Protein AF-A0A0F9S281-F1 (afdb_monomer_lite)

Structure (mmCIF, N/CA/C/O backbone):
data_AF-A0A0F9S281-F1
#
_entry.id   AF-A0A0F9S281-F1
#
loop_
_atom_site.group_PDB
_atom_site.id
_atom_site.type_symbol
_atom_site.label_atom_id
_atom_site.label_alt_id
_atom_site.label_comp_id
_atom_site.label_asym_id
_atom_site.label_entity_id
_atom_site.label_seq_id
_atom_site.pdbx_PDB_ins_code
_atom_site.Cartn_x
_atom_site.Cartn_y
_atom_site.Cartn_z
_atom_site.occupancy
_atom_site.B_iso_or_equiv
_atom_site.auth_seq_id
_atom_site.auth_comp_id
_atom_site.auth_asym_id
_atom_site.auth_atom_id
_atom_site.pdbx_PDB_model_num
ATOM 1 N N . MET A 1 1 ? 4.072 7.788 2.430 1.00 62.75 1 MET A N 1
ATOM 2 C CA . MET A 1 1 ? 2.709 8.345 2.639 1.00 62.75 1 MET A CA 1
ATOM 3 C C . MET A 1 1 ? 1.851 7.514 3.593 1.00 62.75 1 MET A C 1
ATOM 5 O O . MET A 1 1 ? 1.178 8.119 4.410 1.00 62.75 1 MET A O 1
ATOM 9 N N . LEU A 1 2 ? 1.876 6.175 3.544 1.00 68.31 2 LEU A N 1
ATOM 10 C CA . LEU A 1 2 ? 1.042 5.333 4.421 1.00 68.31 2 LEU A CA 1
ATOM 11 C C . LEU A 1 2 ? 1.441 5.379 5.905 1.00 68.31 2 LEU A C 1
ATOM 13 O O . LEU A 1 2 ? 0.570 5.580 6.741 1.00 68.31 2 LEU A O 1
ATOM 17 N N . LEU A 1 3 ? 2.740 5.307 6.223 1.00 65.38 3 LEU A N 1
ATOM 18 C CA . LEU A 1 3 ? 3.230 5.458 7.604 1.00 65.38 3 LEU A CA 1
ATOM 19 C C . LEU A 1 3 ? 2.902 6.841 8.183 1.00 65.38 3 LEU A C 1
ATOM 21 O O . LEU A 1 3 ? 2.386 6.941 9.286 1.00 65.38 3 LEU A O 1
ATOM 25 N N . ASN A 1 4 ? 3.112 7.910 7.408 1.00 68.75 4 ASN A N 1
ATOM 26 C CA . ASN A 1 4 ? 2.783 9.269 7.851 1.00 68.75 4 ASN A CA 1
ATOM 27 C C . ASN A 1 4 ? 1.275 9.458 8.069 1.00 68.75 4 ASN A C 1
ATOM 29 O O . ASN A 1 4 ? 0.877 10.204 8.957 1.00 68.75 4 ASN A O 1
ATOM 33 N N . LYS A 1 5 ? 0.434 8.803 7.259 1.00 70.50 5 LYS A N 1
ATOM 34 C CA . LYS A 1 5 ? -1.020 8.842 7.432 1.00 70.50 5 LYS A CA 1
ATOM 35 C C . LYS A 1 5 ? -1.456 8.058 8.670 1.00 70.50 5 LYS A C 1
ATOM 37 O O . LYS A 1 5 ? -2.235 8.594 9.443 1.00 70.50 5 LYS A O 1
ATOM 42 N N . GLU A 1 6 ? -0.922 6.856 8.894 1.00 74.12 6 GLU A N 1
ATOM 43 C CA . GLU A 1 6 ? -1.193 6.071 10.111 1.00 74.12 6 GLU A CA 1
ATOM 44 C C . GLU A 1 6 ? -0.750 6.825 11.372 1.00 74.12 6 GLU A C 1
ATOM 46 O O . GLU A 1 6 ? -1.497 6.907 12.345 1.00 74.12 6 GLU A O 1
ATOM 51 N N . TYR A 1 7 ? 0.405 7.486 11.315 1.00 69.44 7 TYR A N 1
ATOM 52 C CA . TYR A 1 7 ? 0.875 8.357 12.384 1.00 69.44 7 TYR A CA 1
ATOM 53 C C . TYR A 1 7 ? -0.089 9.528 12.646 1.00 69.44 7 TYR A C 1
ATOM 55 O O . TYR A 1 7 ? -0.473 9.783 13.782 1.00 69.44 7 TYR A O 1
ATOM 63 N N . LEU A 1 8 ? -0.551 10.221 11.602 1.00 77.62 8 LEU A N 1
ATOM 64 C CA . LEU A 1 8 ? -1.510 11.322 11.757 1.00 77.62 8 LEU A CA 1
ATOM 65 C C . LEU A 1 8 ? -2.881 10.854 12.261 1.00 77.62 8 LEU A C 1
ATOM 67 O O . LEU A 1 8 ? -3.506 11.546 13.064 1.00 77.62 8 LEU A O 1
ATOM 71 N N . ASP A 1 9 ? -3.356 9.702 11.796 1.00 77.81 9 ASP A N 1
ATOM 72 C CA . ASP A 1 9 ? -4.646 9.146 12.200 1.00 77.81 9 ASP A CA 1
ATOM 73 C C . ASP A 1 9 ? -4.594 8.630 13.645 1.00 77.81 9 ASP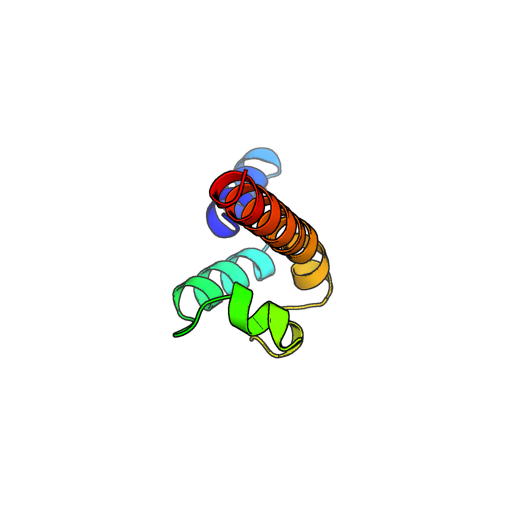 A C 1
ATOM 75 O O . ASP A 1 9 ? -5.545 8.847 14.401 1.00 77.81 9 ASP A O 1
ATOM 79 N N . SER A 1 10 ? -3.472 8.046 14.075 1.00 77.31 10 SER A N 1
ATOM 80 C CA . SER A 1 10 ? -3.276 7.646 15.473 1.00 77.31 10 SER A CA 1
ATOM 81 C C . SER A 1 10 ? -3.201 8.846 16.416 1.00 77.31 10 SER A C 1
ATOM 83 O O . SER A 1 10 ? -3.847 8.819 17.462 1.00 77.31 10 SER A O 1
ATOM 85 N N . LEU A 1 11 ? -2.542 9.942 16.021 1.00 74.44 11 LEU A N 1
ATOM 86 C CA . LEU A 1 11 ? -2.547 11.193 16.792 1.00 74.44 11 LEU A CA 1
ATOM 87 C C . LEU A 1 11 ? -3.949 11.806 16.926 1.00 74.44 11 LEU A C 1
ATOM 89 O O . LEU A 1 11 ? -4.275 12.374 17.965 1.00 74.44 11 LEU A O 1
ATOM 93 N N . LYS A 1 12 ? -4.783 11.709 15.885 1.00 80.06 12 LYS A N 1
ATOM 94 C CA . LYS A 1 12 ? -6.134 12.296 15.880 1.00 80.06 12 LYS A CA 1
ATOM 95 C C . LYS A 1 12 ? -7.175 11.448 16.598 1.00 80.06 12 LYS A C 1
ATOM 97 O O . LYS A 1 12 ? -8.101 11.993 17.188 1.00 80.06 12 LYS A O 1
ATOM 102 N N . THR A 1 13 ? -7.076 10.128 16.486 1.00 81.12 13 THR A N 1
ATOM 103 C CA . THR A 1 13 ? -8.140 9.207 16.917 1.00 81.12 13 THR A CA 1
ATOM 104 C C . THR A 1 13 ? -7.751 8.347 18.116 1.00 81.12 13 THR A C 1
ATOM 106 O O . THR A 1 13 ? -8.607 7.652 18.663 1.00 81.12 13 THR A O 1
ATOM 109 N N . GLY A 1 14 ? -6.472 8.346 18.504 1.00 78.44 14 GLY A N 1
ATOM 110 C CA . GLY A 1 14 ? -5.911 7.446 19.515 1.00 78.44 14 GLY A CA 1
ATOM 111 C C . GLY A 1 14 ? -5.886 5.971 19.092 1.00 78.44 14 GLY A C 1
ATOM 112 O O . GLY A 1 14 ? -5.520 5.111 19.890 1.00 78.44 14 GLY A O 1
ATOM 113 N N . LYS A 1 15 ? -6.301 5.647 17.859 1.00 74.38 15 LYS A N 1
ATOM 114 C CA . LYS A 1 15 ? -6.396 4.277 17.348 1.00 74.38 15 LYS A CA 1
ATOM 115 C C . LYS A 1 15 ? -5.296 4.017 16.329 1.00 74.38 15 LYS A C 1
ATOM 117 O O . LYS A 1 15 ? -5.130 4.767 15.373 1.00 74.38 15 LYS A O 1
ATOM 122 N N . HIS A 1 16 ? -4.590 2.906 16.515 1.00 73.88 16 HIS A N 1
ATOM 123 C CA . HIS A 1 16 ? -3.552 2.450 15.597 1.00 73.88 16 HIS A CA 1
ATOM 124 C C . HIS A 1 16 ? -4.101 1.450 14.588 1.00 73.88 16 HIS A C 1
ATOM 126 O O . HIS A 1 16 ? -4.776 0.485 14.963 1.00 73.88 16 HIS A O 1
ATOM 132 N N . ASN A 1 17 ? -3.739 1.623 13.317 1.00 77.06 17 ASN A N 1
ATOM 133 C CA . ASN A 1 17 ? -4.013 0.631 12.284 1.00 77.06 17 ASN A CA 1
ATOM 134 C C . ASN A 1 17 ? -2.732 -0.146 11.967 1.00 77.06 17 ASN A C 1
ATOM 136 O O . ASN A 1 17 ? -1.960 0.210 11.075 1.00 77.06 17 ASN A O 1
ATOM 140 N N . ARG A 1 18 ? -2.531 -1.260 12.685 1.00 78.81 18 ARG A N 1
ATOM 141 C CA . ARG A 1 18 ? -1.360 -2.135 12.500 1.00 78.81 18 ARG A CA 1
ATOM 142 C C . ARG A 1 18 ? -1.216 -2.621 11.058 1.00 78.81 18 ARG A C 1
ATOM 144 O O . ARG A 1 18 ? -0.093 -2.817 10.606 1.00 78.81 18 ARG A O 1
ATOM 151 N N . ASN A 1 19 ? -2.320 -2.790 10.327 1.00 79.31 19 ASN A N 1
ATOM 152 C CA . ASN A 1 19 ? -2.261 -3.245 8.943 1.00 79.31 19 ASN A CA 1
ATOM 153 C C . ASN A 1 19 ? -1.609 -2.185 8.037 1.00 79.31 19 ASN A C 1
ATOM 155 O O . ASN A 1 19 ? -0.696 -2.504 7.281 1.00 79.31 19 ASN A O 1
ATOM 159 N N . MET A 1 20 ? -1.979 -0.907 8.181 1.00 76.31 20 MET A N 1
ATOM 160 C CA . MET A 1 20 ? -1.346 0.194 7.436 1.00 76.31 20 MET A CA 1
ATOM 161 C C . MET A 1 20 ? 0.145 0.360 7.757 1.00 76.31 20 MET A C 1
ATOM 163 O O . MET A 1 20 ? 0.933 0.672 6.862 1.00 76.31 20 MET A O 1
ATOM 167 N N . MET A 1 21 ? 0.541 0.119 9.008 1.00 77.94 21 MET A N 1
ATOM 168 C CA . MET A 1 21 ? 1.945 0.160 9.420 1.00 77.94 21 MET A CA 1
ATOM 169 C C . MET A 1 21 ? 2.769 -0.928 8.719 1.00 77.94 21 MET A C 1
ATOM 171 O O . MET A 1 21 ? 3.782 -0.625 8.089 1.00 77.94 21 MET A O 1
ATOM 175 N N . TRP A 1 22 ? 2.300 -2.179 8.751 1.00 77.25 22 TRP A N 1
ATOM 176 C CA . TRP A 1 22 ? 2.967 -3.300 8.081 1.00 77.25 22 TRP A CA 1
ATOM 177 C C . TRP A 1 22 ? 3.029 -3.136 6.566 1.00 77.25 22 TRP A C 1
ATOM 179 O O . TRP A 1 22 ? 4.055 -3.431 5.961 1.00 77.25 22 TRP A O 1
ATOM 189 N N . VAL A 1 23 ? 1.969 -2.615 5.951 1.00 81.12 23 VAL A N 1
ATOM 190 C CA . VAL A 1 23 ? 1.972 -2.248 4.529 1.00 81.12 23 VAL A CA 1
ATOM 191 C C . VAL A 1 23 ? 3.053 -1.212 4.248 1.00 81.12 23 VAL A C 1
ATOM 193 O O . VAL A 1 23 ? 3.822 -1.371 3.307 1.00 81.12 23 VAL A O 1
ATOM 196 N N . GLY A 1 24 ? 3.130 -0.154 5.055 1.00 79.06 24 GLY A N 1
ATOM 197 C CA . GLY A 1 24 ? 4.126 0.896 4.886 1.00 79.06 24 GLY A CA 1
ATOM 198 C C . GLY A 1 24 ? 5.564 0.384 4.991 1.00 79.06 24 GLY A C 1
ATOM 199 O O . GLY A 1 24 ? 6.401 0.761 4.175 1.00 79.06 24 GLY A O 1
ATOM 200 N N . LEU A 1 25 ? 5.833 -0.511 5.945 1.00 77.12 25 LEU A N 1
ATOM 201 C CA . LEU A 1 25 ? 7.128 -1.183 6.081 1.00 77.12 25 LEU A CA 1
ATOM 202 C C . LEU A 1 25 ? 7.428 -2.091 4.887 1.00 77.12 25 LEU A C 1
ATOM 204 O O . LEU A 1 25 ? 8.526 -2.034 4.341 1.00 77.12 25 LEU A O 1
ATOM 208 N N . ASN A 1 26 ? 6.448 -2.882 4.447 1.00 76.62 26 ASN A N 1
ATOM 209 C CA . ASN A 1 26 ? 6.609 -3.755 3.290 1.00 76.62 26 ASN A CA 1
ATOM 210 C C . ASN A 1 26 ? 6.930 -2.949 2.038 1.00 76.62 26 ASN A C 1
ATOM 212 O O . ASN A 1 26 ? 7.890 -3.280 1.362 1.00 76.62 26 ASN A O 1
ATOM 216 N N . LEU A 1 27 ? 6.204 -1.860 1.775 1.00 77.31 27 LEU A N 1
ATOM 217 C CA . LEU A 1 27 ? 6.448 -0.990 0.623 1.00 77.31 27 LEU A CA 1
ATOM 218 C C . LEU A 1 27 ? 7.855 -0.401 0.588 1.00 77.31 27 LEU A C 1
ATOM 220 O O . LEU A 1 27 ? 8.430 -0.301 -0.491 1.00 77.31 27 LEU A O 1
ATOM 224 N N . ASN A 1 28 ? 8.407 -0.029 1.743 1.00 75.19 28 ASN A N 1
ATOM 225 C CA . ASN A 1 28 ? 9.780 0.469 1.821 1.00 75.19 28 ASN A CA 1
ATOM 226 C C . ASN A 1 28 ? 10.819 -0.615 1.490 1.00 75.19 28 ASN A C 1
ATOM 228 O O . ASN A 1 28 ? 11.934 -0.282 1.102 1.00 75.19 28 ASN A O 1
ATOM 232 N N . ASN A 1 29 ? 10.449 -1.889 1.632 1.00 74.06 29 ASN A N 1
ATOM 233 C CA . ASN A 1 29 ? 11.309 -3.046 1.396 1.00 74.06 29 ASN A CA 1
ATOM 234 C C . ASN A 1 29 ? 11.033 -3.748 0.055 1.00 74.06 29 ASN A C 1
ATOM 236 O O . ASN A 1 29 ? 11.687 -4.745 -0.252 1.00 74.06 29 ASN A O 1
ATOM 240 N N . ILE A 1 30 ? 10.075 -3.274 -0.750 1.00 79.69 30 ILE A N 1
ATOM 241 C CA . ILE A 1 30 ? 9.856 -3.822 -2.093 1.00 79.69 30 ILE A CA 1
ATOM 242 C C . ILE A 1 30 ? 11.029 -3.382 -2.974 1.00 79.69 30 ILE A C 1
ATOM 244 O O . ILE A 1 30 ? 11.273 -2.194 -3.157 1.00 79.69 30 ILE A O 1
ATOM 248 N N . GLY A 1 31 ? 11.740 -4.354 -3.549 1.00 77.12 31 GLY A N 1
ATOM 249 C CA . GLY A 1 31 ? 12.878 -4.125 -4.450 1.00 77.12 31 GLY A CA 1
ATOM 250 C C . GLY A 1 31 ? 12.504 -3.619 -5.850 1.00 77.12 31 GLY A C 1
ATOM 251 O O . GLY A 1 31 ? 13.339 -3.614 -6.747 1.00 77.12 31 GLY A O 1
ATOM 252 N N . GLU A 1 32 ? 11.251 -3.225 -6.060 1.00 79.56 32 GLU A N 1
ATOM 253 C CA . GLU A 1 32 ? 10.699 -2.744 -7.324 1.00 79.56 32 GLU A CA 1
ATOM 254 C C . GLU A 1 32 ? 9.661 -1.635 -7.095 1.00 79.56 32 GLU A C 1
ATOM 256 O O . GLU A 1 32 ? 9.183 -1.403 -5.983 1.00 79.56 32 GLU A O 1
ATOM 261 N N . SER A 1 33 ? 9.289 -0.917 -8.155 1.00 81.12 33 SER A N 1
ATOM 262 C CA . SER A 1 33 ? 8.299 0.150 -8.031 1.00 81.12 33 SER A CA 1
ATOM 263 C C . SER A 1 33 ? 6.903 -0.415 -7.773 1.00 81.12 33 SER A C 1
ATOM 265 O O . SER A 1 33 ? 6.392 -1.213 -8.559 1.00 81.12 33 SER A O 1
ATOM 267 N N . ILE A 1 34 ? 6.208 0.111 -6.760 1.00 81.56 34 ILE A N 1
ATOM 268 C CA . ILE A 1 34 ? 4.782 -0.178 -6.533 1.00 81.56 34 ILE A CA 1
ATOM 269 C C . ILE A 1 34 ? 3.917 0.117 -7.775 1.00 81.56 34 ILE A C 1
ATOM 271 O O . ILE A 1 34 ? 2.903 -0.541 -7.994 1.00 81.56 34 ILE A O 1
ATOM 275 N 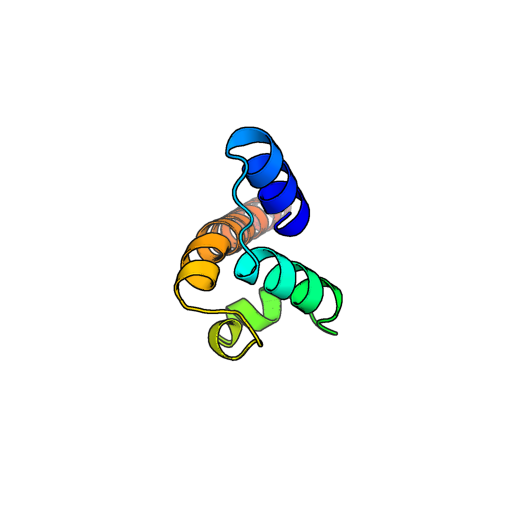N . MET A 1 35 ? 4.323 1.071 -8.625 1.00 81.31 35 MET A N 1
ATOM 276 C CA . MET A 1 35 ? 3.627 1.363 -9.883 1.00 81.31 35 MET A CA 1
ATOM 277 C C . MET A 1 35 ? 3.770 0.243 -10.909 1.00 81.31 35 MET A C 1
ATOM 279 O O . MET A 1 35 ? 2.846 0.011 -11.687 1.00 81.31 35 MET A O 1
ATOM 283 N N . ASP A 1 36 ? 4.910 -0.439 -10.935 1.00 82.56 36 ASP A N 1
ATOM 284 C CA . ASP A 1 36 ? 5.131 -1.553 -11.852 1.00 82.56 36 ASP A CA 1
ATOM 285 C C . ASP A 1 36 ? 4.382 -2.795 -11.363 1.00 82.56 36 ASP A C 1
ATOM 287 O O . ASP A 1 36 ? 3.681 -3.428 -12.153 1.00 82.56 36 ASP A O 1
ATOM 291 N N . VAL A 1 37 ? 4.378 -3.043 -10.048 1.00 83.62 37 VAL A N 1
ATOM 292 C CA . VAL A 1 37 ? 3.503 -4.045 -9.411 1.00 83.62 37 VAL A CA 1
ATOM 293 C C . VAL A 1 37 ? 2.026 -3.767 -9.722 1.00 83.62 37 VAL A C 1
ATOM 295 O O . VAL A 1 37 ? 1.276 -4.681 -10.069 1.00 83.62 37 VAL A O 1
ATOM 298 N N . TYR A 1 38 ? 1.603 -2.499 -9.663 1.00 85.00 38 TYR A N 1
ATOM 299 C CA . TYR A 1 38 ? 0.235 -2.094 -9.988 1.00 85.00 38 TYR A CA 1
ATOM 300 C C . TYR A 1 38 ? -0.145 -2.377 -11.437 1.00 85.00 38 TYR A C 1
ATOM 302 O O . TYR A 1 38 ? -1.194 -2.966 -11.689 1.00 85.00 38 TYR A O 1
ATOM 310 N N . LYS A 1 39 ? 0.713 -2.015 -12.394 1.00 82.88 39 LYS A N 1
ATOM 311 C CA . LYS A 1 39 ? 0.462 -2.259 -13.823 1.00 82.88 39 LYS A CA 1
ATOM 312 C C . LYS A 1 39 ? 0.340 -3.744 -14.161 1.00 82.88 39 LYS A C 1
ATOM 314 O O . LYS A 1 39 ? -0.415 -4.076 -15.069 1.00 82.88 39 LYS A O 1
ATOM 319 N N . ARG A 1 40 ? 1.061 -4.618 -13.451 1.00 86.19 40 ARG A N 1
ATOM 320 C CA . ARG A 1 40 ? 0.958 -6.079 -13.612 1.00 86.19 40 ARG A CA 1
ATOM 321 C C . ARG A 1 40 ? -0.281 -6.682 -12.942 1.00 86.19 40 ARG A C 1
ATOM 323 O O . ARG A 1 40 ? -0.594 -7.838 -13.192 1.00 86.19 40 ARG A O 1
ATOM 330 N N . GLY A 1 41 ? -0.995 -5.911 -12.117 1.00 84.00 41 GLY A N 1
ATOM 331 C CA . GLY A 1 41 ? -2.141 -6.398 -11.346 1.00 84.00 41 GLY A CA 1
ATOM 332 C C . GLY A 1 41 ? -1.750 -7.200 -10.100 1.00 84.00 41 GLY A C 1
ATOM 333 O O . GLY A 1 41 ? -2.584 -7.908 -9.545 1.00 84.00 41 GLY A O 1
ATOM 334 N N . ASP A 1 42 ? -0.505 -7.076 -9.634 1.00 86.50 42 ASP A N 1
ATOM 335 C CA . ASP A 1 42 ? 0.063 -7.913 -8.569 1.00 86.50 42 ASP A CA 1
ATOM 336 C C . ASP A 1 42 ? -0.015 -7.277 -7.171 1.00 86.50 42 ASP A C 1
ATOM 338 O O . ASP A 1 42 ? 0.541 -7.815 -6.217 1.00 86.50 42 ASP A O 1
ATOM 342 N N . LEU A 1 43 ? -0.716 -6.147 -7.003 1.00 83.81 43 LEU A N 1
ATOM 343 C CA . LEU A 1 43 ? -0.815 -5.486 -5.691 1.00 83.81 43 LEU A CA 1
ATOM 344 C C . LEU A 1 43 ? -1.391 -6.406 -4.615 1.00 83.81 43 LEU A C 1
ATOM 346 O O . LEU A 1 43 ? -0.896 -6.406 -3.496 1.00 83.81 43 LEU A O 1
ATOM 350 N N . SER A 1 44 ? -2.400 -7.210 -4.952 1.00 84.31 44 SER A N 1
ATOM 351 C CA . SER A 1 44 ? -3.026 -8.158 -4.021 1.00 84.31 44 SER A CA 1
ATOM 352 C C . SER A 1 44 ? -2.113 -9.324 -3.627 1.00 84.31 44 SER A C 1
ATOM 354 O O . SER A 1 44 ? -2.402 -10.021 -2.657 1.00 84.31 44 SER A O 1
ATOM 356 N N . LYS A 1 45 ? -1.013 -9.543 -4.359 1.00 85.06 45 LYS A N 1
ATOM 357 C CA . LYS A 1 45 ? 0.000 -10.559 -4.047 1.00 85.06 45 LYS A CA 1
ATOM 358 C C . LYS A 1 45 ? 1.058 -10.041 -3.074 1.00 85.06 45 LYS A C 1
ATOM 360 O O . LYS A 1 45 ? 1.836 -10.837 -2.550 1.00 85.06 45 LYS A O 1
ATOM 365 N N . LEU A 1 46 ? 1.107 -8.729 -2.826 1.00 84.12 46 LEU A N 1
ATOM 366 C CA . LEU A 1 46 ? 2.038 -8.163 -1.859 1.00 84.12 46 LEU A CA 1
ATOM 367 C C . LEU A 1 46 ? 1.627 -8.552 -0.429 1.00 84.12 46 LEU A C 1
ATOM 369 O O . LEU A 1 46 ? 0.442 -8.508 -0.080 1.00 84.12 46 LEU A O 1
ATOM 373 N N . PRO A 1 47 ? 2.590 -8.881 0.449 1.00 82.44 47 PRO A N 1
ATOM 374 C CA . PRO A 1 47 ? 2.274 -9.191 1.833 1.00 82.44 47 PRO A CA 1
ATOM 375 C C . PRO A 1 47 ? 1.587 -7.998 2.506 1.00 82.44 47 PRO A C 1
ATOM 377 O O . PRO A 1 47 ? 2.017 -6.850 2.367 1.00 82.44 47 PRO A O 1
ATOM 380 N N . ASN A 1 48 ? 0.523 -8.276 3.258 1.00 78.69 48 ASN A N 1
ATOM 381 C CA . ASN A 1 48 ? -0.299 -7.287 3.964 1.00 78.69 48 ASN A CA 1
ATOM 382 C C . ASN A 1 48 ? -1.081 -6.304 3.063 1.00 78.69 48 ASN A C 1
ATOM 384 O O . ASN A 1 48 ? -1.809 -5.461 3.584 1.00 78.69 48 ASN A O 1
ATOM 388 N N . PHE A 1 49 ? -1.047 -6.452 1.733 1.00 83.06 49 PHE A N 1
ATOM 389 C CA . PHE A 1 49 ? -1.934 -5.730 0.813 1.00 83.06 49 PHE A CA 1
ATOM 390 C C . PHE A 1 49 ? -3.305 -6.403 0.723 1.00 83.06 49 PHE A C 1
ATOM 392 O O . PHE A 1 49 ? -3.670 -7.054 -0.255 1.00 83.06 49 PHE A O 1
ATOM 399 N N . LYS A 1 50 ? -4.099 -6.232 1.779 1.00 83.56 50 LYS A N 1
ATOM 400 C CA . LYS A 1 50 ? -5.513 -6.621 1.755 1.00 83.56 50 LYS A CA 1
ATOM 401 C C . LYS A 1 50 ? -6.303 -5.716 0.808 1.00 83.56 50 LYS A C 1
ATOM 403 O O . LYS A 1 50 ? -5.871 -4.602 0.514 1.00 83.56 50 LYS A O 1
ATOM 408 N N . GLN A 1 51 ? -7.488 -6.166 0.395 1.00 83.44 51 GLN A N 1
ATOM 409 C CA . GLN A 1 51 ? -8.367 -5.415 -0.511 1.00 83.44 51 GLN A CA 1
ATOM 410 C C . GLN A 1 51 ? -8.589 -3.964 -0.049 1.00 83.44 51 GLN A C 1
ATOM 412 O O . GLN A 1 51 ? -8.443 -3.051 -0.847 1.00 83.44 51 GLN A O 1
ATOM 417 N N . GLU A 1 52 ? -8.794 -3.734 1.254 1.00 82.38 52 GLU A N 1
ATOM 418 C CA . GLU A 1 52 ? -8.950 -2.387 1.835 1.00 82.38 52 GLU A CA 1
ATOM 419 C C . GLU A 1 52 ? -7.763 -1.446 1.541 1.00 82.38 52 GLU A C 1
ATOM 421 O O . GLU A 1 52 ? -7.931 -0.248 1.325 1.00 82.38 52 GLU A O 1
ATOM 426 N N . ILE A 1 53 ? -6.547 -1.994 1.510 1.00 80.56 53 ILE A N 1
ATOM 427 C CA . ILE A 1 53 ? -5.313 -1.256 1.248 1.00 80.56 53 ILE A CA 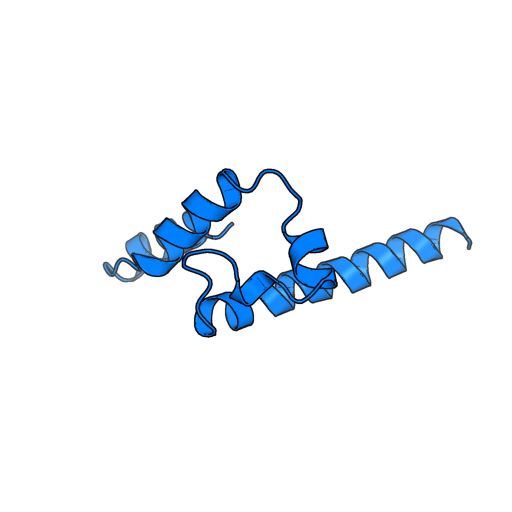1
ATOM 428 C C . ILE A 1 53 ? -5.166 -1.030 -0.250 1.00 80.56 53 ILE A C 1
ATOM 430 O O . ILE A 1 53 ? -4.786 0.061 -0.669 1.00 80.56 53 ILE A O 1
ATOM 434 N N . VAL A 1 54 ? -5.488 -2.042 -1.058 1.00 83.69 54 VAL A N 1
ATOM 435 C CA . VAL A 1 54 ? -5.526 -1.907 -2.517 1.00 83.69 54 VAL A CA 1
ATOM 436 C C . VAL A 1 54 ? -6.482 -0.781 -2.892 1.00 83.69 54 VAL A C 1
ATOM 438 O O . VAL A 1 54 ? -6.068 0.147 -3.578 1.00 83.69 54 VAL A O 1
ATOM 441 N N . ASP A 1 55 ? -7.706 -0.799 -2.374 1.00 84.38 55 ASP A N 1
ATOM 442 C CA . ASP A 1 55 ? -8.729 0.211 -2.645 1.00 84.38 55 ASP A CA 1
ATOM 443 C C . ASP A 1 55 ? -8.308 1.600 -2.150 1.00 84.38 55 ASP A C 1
ATOM 445 O O . ASP A 1 55 ? -8.575 2.603 -2.811 1.00 84.38 55 ASP A O 1
ATOM 449 N N . PHE A 1 56 ? -7.586 1.669 -1.028 1.00 81.81 56 PHE A N 1
ATOM 450 C CA . PHE A 1 56 ? -7.034 2.920 -0.518 1.00 81.81 56 PHE A CA 1
ATOM 451 C C . PHE A 1 56 ? -5.932 3.495 -1.422 1.00 81.81 56 PHE A C 1
ATOM 453 O O . PHE A 1 56 ? -5.900 4.700 -1.672 1.00 81.81 56 PHE A O 1
ATOM 460 N N . VAL A 1 57 ? -5.002 2.663 -1.896 1.00 79.00 57 VAL A N 1
ATOM 461 C CA . VAL A 1 57 ? -3.807 3.115 -2.629 1.00 79.00 57 VAL A CA 1
ATOM 462 C C . VAL A 1 57 ? -4.096 3.314 -4.120 1.00 79.00 57 VAL A C 1
ATOM 464 O O . VAL A 1 57 ? -3.570 4.250 -4.725 1.00 79.00 57 VAL A O 1
ATOM 467 N N . LYS A 1 58 ? -4.971 2.493 -4.708 1.00 82.62 58 LYS A N 1
ATOM 468 C CA . LYS A 1 58 ? -5.353 2.515 -6.128 1.00 82.62 58 LYS A CA 1
ATOM 469 C C . LYS A 1 58 ? -5.677 3.912 -6.685 1.00 82.62 58 LYS A C 1
ATOM 471 O O . LYS A 1 58 ? -5.052 4.273 -7.680 1.00 82.62 58 LYS A O 1
ATOM 476 N N . PRO A 1 59 ? -6.516 4.761 -6.055 1.00 82.81 59 PRO A N 1
ATOM 477 C CA . PRO A 1 59 ? -6.805 6.097 -6.587 1.00 82.81 59 PRO A CA 1
ATOM 478 C C . PRO A 1 59 ? -5.575 7.018 -6.658 1.00 82.81 59 PRO A C 1
ATOM 480 O O . PRO A 1 59 ? -5.526 7.915 -7.498 1.00 82.81 59 PRO A O 1
ATOM 483 N N . TYR A 1 60 ? -4.558 6.815 -5.815 1.00 78.31 60 TYR A N 1
ATOM 484 C CA . TYR A 1 60 ? -3.299 7.565 -5.897 1.00 78.31 60 TYR A CA 1
ATOM 485 C C . TYR A 1 60 ? -2.404 7.065 -7.045 1.00 78.31 60 TYR A C 1
ATOM 487 O O . TYR A 1 60 ? -1.698 7.855 -7.681 1.00 78.31 60 TYR A O 1
ATOM 495 N N . LEU A 1 61 ? -2.454 5.763 -7.337 1.00 81.56 61 LEU A N 1
ATOM 496 C CA . LEU A 1 61 ? -1.726 5.138 -8.446 1.00 81.56 61 LEU A CA 1
ATOM 497 C C . LEU A 1 61 ? -2.384 5.443 -9.806 1.00 81.56 61 LEU A C 1
ATOM 499 O O . LEU A 1 61 ? -1.696 5.655 -10.803 1.00 81.56 61 LEU A O 1
ATOM 503 N N . ASP A 1 62 ? -3.710 5.558 -9.849 1.00 80.19 62 ASP A N 1
ATOM 504 C CA . ASP A 1 62 ? -4.442 5.961 -11.056 1.00 80.19 62 ASP A CA 1
ATOM 505 C C . ASP A 1 62 ? -4.198 7.432 -11.408 1.00 80.19 62 ASP A C 1
ATOM 507 O O . ASP A 1 62 ? -3.855 7.748 -12.549 1.00 80.19 62 ASP A O 1
ATOM 511 N N . LYS A 1 63 ? -4.237 8.334 -10.418 1.00 72.94 63 LYS A N 1
ATOM 512 C CA . LYS A 1 63 ? -3.923 9.759 -10.631 1.00 72.94 63 LYS A CA 1
ATOM 513 C C . LYS A 1 63 ? -2.506 9.987 -11.145 1.00 72.94 63 LYS A C 1
ATOM 515 O O . LYS A 1 63 ? -2.273 10.898 -11.933 1.00 72.94 63 LYS A O 1
ATOM 520 N N . THR A 1 64 ? -1.541 9.168 -10.725 1.00 66.12 64 THR A N 1
ATOM 521 C CA . THR A 1 64 ? -0.165 9.257 -11.240 1.00 66.12 64 THR A CA 1
ATOM 522 C C . THR A 1 64 ? -0.044 8.768 -12.683 1.00 66.12 64 THR A C 1
ATOM 524 O O . THR A 1 64 ? 0.831 9.250 -13.407 1.00 66.12 64 THR A O 1
ATOM 527 N N . LYS A 1 65 ? -0.928 7.874 -13.144 1.00 61.88 65 LYS A N 1
ATOM 528 C CA . LYS A 1 65 ? -1.027 7.489 -14.560 1.00 61.88 65 LYS A CA 1
ATOM 529 C C . LYS A 1 65 ? -1.532 8.658 -15.412 1.00 61.88 65 LYS A C 1
ATOM 531 O O . LYS A 1 65 ? -0.917 8.959 -16.432 1.00 61.88 65 LYS A O 1
ATOM 536 N N . GLU A 1 66 ? -2.569 9.358 -14.956 1.00 59.91 66 GLU A N 1
ATOM 537 C CA . GLU A 1 66 ? -3.103 10.558 -15.624 1.00 59.91 66 GLU A CA 1
ATOM 538 C C . GLU A 1 66 ? -2.102 11.723 -15.623 1.00 59.91 66 GLU A C 1
ATOM 540 O O . GLU A 1 66 ? -1.898 12.372 -16.648 1.00 59.91 66 GLU A O 1
ATOM 545 N N . LEU A 1 67 ? -1.409 11.955 -14.503 1.00 55.41 67 LEU A N 1
ATOM 546 C CA . LEU A 1 67 ? -0.354 12.970 -14.399 1.00 55.41 67 LEU A CA 1
ATOM 547 C C . LEU A 1 67 ? 0.820 12.681 -15.342 1.00 55.41 67 LEU A C 1
ATOM 549 O O . LEU A 1 67 ? 1.304 13.594 -16.007 1.00 55.41 67 LEU A O 1
ATOM 553 N N . LYS A 1 68 ? 1.261 11.420 -15.455 1.00 57.53 68 LYS A N 1
ATOM 554 C CA . LYS A 1 68 ? 2.297 11.040 -16.429 1.00 57.53 68 LYS A CA 1
ATOM 555 C C . LYS A 1 68 ? 1.821 11.177 -17.876 1.00 57.53 68 LYS A C 1
ATOM 557 O O . LYS A 1 68 ? 2.631 11.547 -18.718 1.00 57.53 68 LYS A O 1
ATOM 562 N N . GLN A 1 69 ? 0.548 10.905 -18.171 1.00 55.81 69 GLN A N 1
ATOM 563 C CA . GLN A 1 69 ? -0.014 11.126 -19.508 1.00 55.81 69 GLN A CA 1
ATOM 564 C C . GLN A 1 69 ? -0.066 12.613 -19.869 1.00 55.81 69 GLN A C 1
ATOM 566 O O . GLN A 1 69 ? 0.332 12.960 -20.975 1.00 55.81 69 GLN A O 1
ATOM 571 N N . ARG A 1 70 ? -0.463 13.492 -18.939 1.00 52.59 70 ARG A N 1
ATOM 572 C CA . ARG A 1 70 ? -0.430 14.949 -19.155 1.00 52.59 70 ARG A CA 1
ATOM 573 C C . ARG A 1 70 ? 0.986 15.473 -19.393 1.00 52.59 70 ARG A C 1
ATOM 575 O O . ARG A 1 70 ? 1.213 16.111 -20.406 1.00 52.59 70 ARG A O 1
ATOM 582 N N . ILE A 1 71 ? 1.951 15.114 -18.541 1.00 54.66 71 ILE A N 1
ATOM 583 C CA . ILE A 1 71 ? 3.361 15.528 -18.711 1.00 54.66 71 ILE A CA 1
ATOM 584 C C . ILE A 1 71 ? 3.967 14.953 -20.003 1.00 54.66 71 ILE A C 1
ATOM 586 O O . ILE A 1 71 ? 4.827 15.573 -20.623 1.00 54.66 71 ILE A O 1
ATOM 590 N N . GLY A 1 72 ? 3.551 13.747 -20.398 1.00 46.72 72 GLY A N 1
ATOM 591 C CA . GLY A 1 72 ? 3.954 13.134 -21.658 1.00 46.72 72 GLY A CA 1
ATOM 592 C C . GLY A 1 72 ? 3.408 13.887 -22.869 1.00 46.72 72 GLY A C 1
ATOM 593 O O . GLY A 1 72 ? 4.171 14.149 -23.785 1.00 46.72 72 GLY A O 1
ATOM 594 N N . LEU A 1 73 ? 2.126 14.262 -22.856 1.00 43.19 73 LEU A N 1
ATOM 595 C CA . LEU A 1 73 ? 1.473 15.022 -23.929 1.00 43.19 73 LEU A CA 1
ATOM 596 C C . LEU A 1 73 ? 1.988 16.466 -24.026 1.00 43.19 73 LEU A C 1
ATOM 598 O O . LEU A 1 73 ? 2.232 16.929 -25.134 1.00 43.19 73 LEU A O 1
ATOM 602 N N . ASP A 1 74 ? 2.254 17.128 -22.896 1.00 42.69 74 ASP A N 1
ATOM 603 C CA . ASP A 1 74 ? 2.836 18.482 -22.851 1.00 42.69 74 ASP A CA 1
ATOM 604 C C . ASP A 1 74 ? 4.270 18.545 -23.409 1.00 42.69 74 ASP A C 1
ATOM 606 O O . ASP A 1 74 ? 4.771 19.622 -23.702 1.00 42.69 74 ASP A O 1
ATOM 610 N N . LYS A 1 75 ? 4.962 17.406 -23.568 1.00 39.56 75 LYS A N 1
ATOM 611 C CA . LYS A 1 75 ? 6.273 17.355 -24.241 1.00 39.56 75 LYS A CA 1
A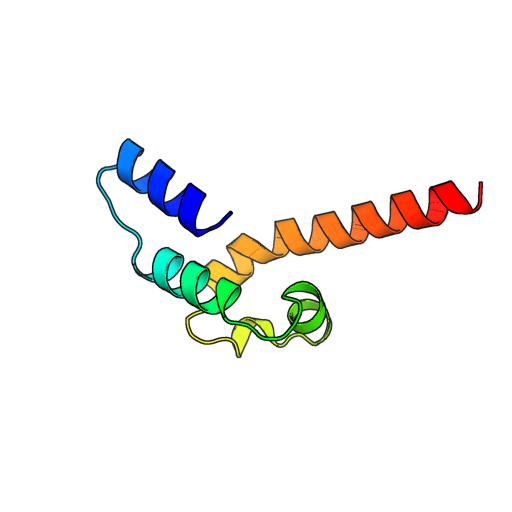TOM 612 C C . LYS A 1 75 ? 6.187 17.291 -25.767 1.00 39.56 75 LYS A C 1
ATOM 614 O O . LYS A 1 75 ? 7.224 17.409 -26.417 1.00 39.56 75 LYS A O 1
ATOM 619 N N . PHE A 1 76 ? 5.001 17.054 -26.323 1.00 42.66 76 PHE A N 1
ATOM 620 C CA . PHE A 1 76 ? 4.780 16.923 -27.766 1.00 42.66 76 PHE A CA 1
ATOM 621 C C . PHE A 1 76 ? 3.920 18.049 -28.357 1.00 42.66 76 PHE A C 1
ATOM 623 O O . PHE A 1 76 ? 3.686 18.031 -29.565 1.00 42.66 76 PHE A O 1
ATOM 630 N N . LEU A 1 77 ? 3.458 18.995 -27.532 1.00 35.34 77 LEU A N 1
ATOM 631 C CA . LEU A 1 77 ? 2.744 20.204 -27.950 1.00 35.34 77 LEU A CA 1
ATOM 632 C C . LEU A 1 77 ? 3.657 21.429 -27.878 1.00 35.34 77 LEU 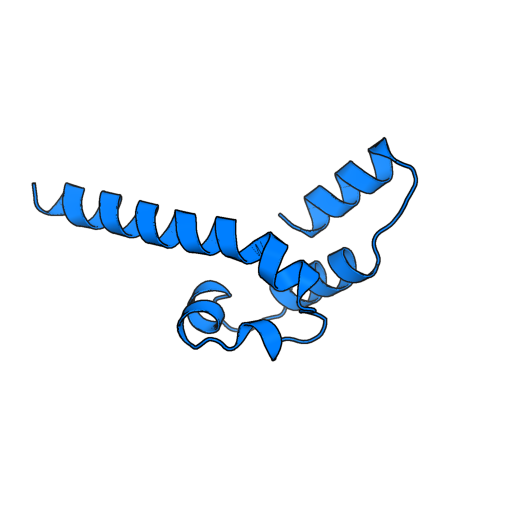A C 1
ATOM 634 O O . LEU A 1 77 ? 4.408 21.545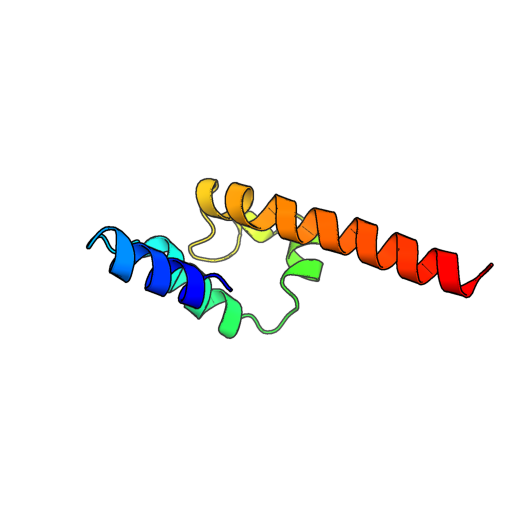 -26.884 1.00 35.34 77 LEU A O 1
#

Organism: NCBI:txid412755

pLDDT: mean 73.84, std 12.28, range [35.34, 86.5]

Secondary structure (DSSP, 8-state):
-HHHHHHHHHHHHS---HHHHHHHHHHHT-SS-HHHHHHHT-GGGSTT--HHHHHHHHHHHHHHHHHHHHHHHTT--

Sequence (77 aa):
MLLNKEYLDSLKTGKHNRNMMWVGLNLNNIGESIMDVYKRGDLSKLPNFKQEIVDFVKPYLDKTKELKQRIGLDKFL

Radius of gyration: 14.76 Å; chains: 1; bounding box: 22×31×48 Å

Foldseek 3Di:
DLCVVQVVCCVVPVDGDVLSVVVVVQCVVPPDDPLVCVVVVNQCVRPSSDPVNCVVCVVVSVVVVVVVVVVVVVVVD